Protein AF-X1AHI9-F1 (afdb_monomer_lite)

Radius of gyration: 13.98 Å; chains: 1; bounding box: 30×33×37 Å

pLDDT: mean 90.26, std 9.1, range [53.03, 97.19]

Sequence (86 aa):
MKPIELLHPKQRRPSKAYLVNELRKAVFTWREQSYPGISSTTKRLLQFWFSEDHIVYNEPFEFWFCQREAIETLIYAYEVIKNATS

Structure (mmCIF, N/CA/C/O backbone):
data_AF-X1AHI9-F1
#
_entry.id   AF-X1AHI9-F1
#
loop_
_atom_site.group_PDB
_atom_site.id
_atom_site.type_symbol
_atom_site.label_atom_id
_atom_site.label_alt_id
_atom_site.label_comp_id
_atom_site.label_asym_id
_atom_site.label_entity_id
_atom_site.label_seq_id
_atom_site.pdbx_PDB_ins_code
_atom_site.Cartn_x
_atom_site.Cartn_y
_atom_site.Cartn_z
_atom_site.occupancy
_atom_site.B_iso_or_equiv
_atom_site.auth_seq_id
_atom_site.auth_comp_id
_atom_site.auth_asym_id
_atom_site.auth_atom_id
_atom_site.pdbx_PDB_model_num
ATOM 1 N N . MET A 1 1 ? 0.842 -14.552 -16.218 1.00 59.75 1 MET A N 1
ATOM 2 C CA . MET A 1 1 ? 0.331 -13.665 -15.151 1.00 59.75 1 MET A CA 1
ATOM 3 C C . MET A 1 1 ? 1.360 -12.576 -14.945 1.00 59.75 1 MET A C 1
ATOM 5 O O . MET A 1 1 ? 2.510 -12.932 -14.706 1.00 59.75 1 MET A O 1
ATOM 9 N N . LYS A 1 2 ? 1.000 -11.298 -15.091 1.00 66.00 2 LYS A N 1
ATOM 10 C CA . LYS A 1 2 ? 1.940 -10.223 -14.769 1.00 66.00 2 LYS A CA 1
ATOM 11 C C . LYS A 1 2 ? 1.995 -10.091 -13.243 1.00 66.00 2 LYS A C 1
ATOM 13 O O . LYS A 1 2 ? 0.942 -9.929 -12.628 1.00 66.00 2 LYS A O 1
ATOM 18 N N . PRO A 1 3 ? 3.168 -10.203 -12.599 1.00 62.34 3 PRO A N 1
ATOM 19 C CA . PRO A 1 3 ? 3.258 -10.171 -11.139 1.00 62.34 3 PRO A CA 1
ATOM 20 C C . PRO A 1 3 ? 2.681 -8.899 -10.511 1.00 62.34 3 PRO A C 1
ATOM 22 O O . PRO A 1 3 ? 2.247 -8.943 -9.367 1.00 62.34 3 PRO A O 1
ATOM 25 N N . ILE A 1 4 ? 2.635 -7.802 -11.268 1.00 68.94 4 ILE A N 1
ATOM 26 C CA . ILE A 1 4 ? 2.044 -6.512 -10.892 1.00 68.94 4 ILE A CA 1
ATOM 27 C C . ILE A 1 4 ? 0.517 -6.562 -10.669 1.00 68.94 4 ILE A C 1
ATOM 29 O O . ILE A 1 4 ? -0.025 -5.736 -9.942 1.00 68.94 4 ILE A O 1
ATOM 33 N N . GLU A 1 5 ? -0.182 -7.557 -11.228 1.00 73.31 5 GLU A N 1
ATOM 34 C CA . GLU A 1 5 ? -1.654 -7.645 -11.234 1.00 73.31 5 GLU A CA 1
ATOM 35 C C . GLU A 1 5 ? -2.230 -8.464 -10.064 1.00 73.31 5 GLU A C 1
ATOM 37 O O . GLU A 1 5 ? -3.449 -8.553 -9.910 1.00 73.31 5 GLU A O 1
ATOM 42 N N . LEU A 1 6 ? -1.384 -9.048 -9.203 1.00 80.81 6 LEU A N 1
ATOM 43 C CA . LEU A 1 6 ? -1.780 -9.886 -8.055 1.00 80.81 6 LEU A CA 1
ATOM 44 C C . LEU A 1 6 ? -2.337 -9.089 -6.857 1.00 80.81 6 LEU A C 1
ATOM 46 O O . LEU A 1 6 ? -2.067 -9.369 -5.685 1.00 80.81 6 LEU A O 1
ATOM 50 N N . LEU A 1 7 ? -3.126 -8.065 -7.148 1.00 80.62 7 LEU A N 1
ATOM 51 C CA . LEU A 1 7 ? -3.626 -7.106 -6.176 1.00 80.62 7 LEU A CA 1
ATOM 52 C C . LEU A 1 7 ? -4.958 -7.532 -5.548 1.00 80.62 7 LEU A C 1
ATOM 54 O O . LEU A 1 7 ? -5.299 -7.045 -4.465 1.00 80.62 7 LEU A O 1
ATOM 58 N N . HIS A 1 8 ? -5.691 -8.457 -6.175 1.00 89.25 8 HIS A N 1
ATOM 59 C CA . HIS A 1 8 ? -6.983 -8.913 -5.676 1.00 89.25 8 HIS A CA 1
ATOM 60 C C . HIS A 1 8 ? -6.802 -9.985 -4.578 1.00 89.25 8 HIS A C 1
ATOM 62 O O . HIS A 1 8 ? -6.211 -11.040 -4.831 1.00 89.25 8 HIS A O 1
ATOM 68 N N . PRO A 1 9 ? -7.357 -9.815 -3.358 1.00 89.25 9 PRO A N 1
ATOM 69 C CA . PRO A 1 9 ? -7.151 -10.754 -2.248 1.00 89.25 9 PRO A CA 1
ATOM 70 C C . PRO A 1 9 ? -7.495 -12.220 -2.558 1.00 89.25 9 PRO A C 1
ATOM 72 O O . PRO A 1 9 ? -6.788 -13.110 -2.096 1.00 89.25 9 PRO A O 1
ATOM 75 N N . LYS A 1 10 ? -8.528 -12.482 -3.379 1.00 88.62 10 LYS A N 1
ATOM 76 C CA . LYS A 1 10 ? -8.921 -13.849 -3.800 1.00 88.62 10 LYS A CA 1
ATOM 77 C C . LYS A 1 10 ? -7.847 -14.604 -4.594 1.00 88.62 10 LYS A C 1
ATOM 79 O O . LYS A 1 10 ? -7.884 -15.825 -4.621 1.00 88.62 10 LYS A O 1
ATOM 84 N N . GLN A 1 11 ? -6.909 -13.905 -5.233 1.00 89.25 11 GLN A N 1
ATOM 85 C CA . GLN A 1 11 ? -5.817 -14.539 -5.981 1.00 89.25 11 GLN A CA 1
ATOM 86 C C . GLN A 1 11 ? -4.702 -15.049 -5.055 1.00 89.25 11 GLN A C 1
ATOM 88 O O . GLN A 1 11 ? -3.764 -15.699 -5.511 1.00 89.25 11 GLN A O 1
ATOM 93 N N . ARG A 1 12 ? -4.768 -14.741 -3.753 1.00 86.75 12 ARG A N 1
ATOM 94 C CA . ARG A 1 12 ? -3.700 -15.022 -2.796 1.00 86.75 12 ARG A CA 1
ATOM 95 C C . ARG A 1 12 ? -4.076 -16.132 -1.838 1.00 86.75 12 ARG A C 1
ATOM 97 O O . ARG A 1 12 ? -5.232 -16.306 -1.461 1.00 86.75 12 ARG A O 1
ATOM 104 N N . ARG A 1 13 ? -3.048 -16.837 -1.365 1.00 90.56 13 ARG A N 1
ATOM 105 C CA . ARG A 1 13 ? -3.198 -17.819 -0.295 1.00 90.56 13 ARG A CA 1
ATOM 106 C C . ARG A 1 13 ? -3.740 -17.131 0.973 1.00 90.56 13 ARG A C 1
ATOM 108 O O . ARG A 1 13 ? -3.137 -16.144 1.427 1.00 90.56 13 ARG A O 1
ATOM 115 N N . PRO A 1 14 ? -4.829 -17.648 1.570 1.00 91.81 14 PRO A N 1
ATOM 116 C CA . PRO A 1 14 ? -5.330 -17.157 2.845 1.00 91.81 14 PRO A CA 1
ATOM 117 C C . PRO A 1 14 ? -4.258 -17.249 3.929 1.00 91.81 14 PRO A C 1
ATOM 119 O O . PRO A 1 14 ? -3.541 -18.248 4.037 1.00 91.81 14 PRO A O 1
ATOM 122 N N . SER A 1 15 ? -4.142 -16.196 4.732 1.00 92.56 15 SER A N 1
ATOM 123 C CA . SER A 1 15 ? -3.284 -16.208 5.912 1.00 92.56 15 SER A CA 1
ATOM 124 C C . SER A 1 15 ? -3.993 -16.899 7.075 1.00 92.56 15 SER A C 1
ATOM 126 O O . SER A 1 15 ? -5.213 -16.807 7.198 1.00 92.56 15 SER A O 1
ATOM 128 N N . LYS A 1 16 ? -3.221 -17.552 7.950 1.00 94.69 16 LYS A N 1
ATOM 129 C CA . LYS A 1 16 ? -3.715 -18.066 9.239 1.00 94.69 16 LYS A CA 1
ATOM 130 C C . LYS A 1 16 ? -3.846 -16.963 10.296 1.00 94.69 16 LYS A C 1
ATOM 132 O O . LYS A 1 16 ? -4.493 -17.173 11.313 1.00 94.69 16 LYS A O 1
ATOM 137 N N . ALA A 1 17 ? -3.213 -15.810 10.076 1.00 93.81 17 ALA A N 1
ATOM 138 C CA . ALA A 1 17 ? -3.292 -14.686 10.996 1.00 93.81 17 ALA A CA 1
ATOM 139 C C . ALA A 1 17 ? -4.675 -14.026 10.918 1.00 93.81 17 ALA A C 1
ATOM 141 O O . ALA A 1 17 ? -5.135 -13.682 9.827 1.00 93.81 17 ALA A O 1
ATOM 142 N N . TYR A 1 18 ? -5.288 -13.822 12.086 1.00 89.88 18 TYR A N 1
ATOM 143 C CA . TYR A 1 18 ? -6.676 -13.382 12.252 1.00 89.88 18 TYR A CA 1
ATOM 144 C C . TYR A 1 18 ? -7.038 -12.153 11.398 1.00 89.88 18 TYR A C 1
ATOM 146 O O . TYR A 1 18 ? -7.983 -12.199 10.618 1.00 89.88 18 TYR A O 1
ATOM 154 N N . LEU A 1 19 ? -6.241 -11.082 11.472 1.00 92.81 19 LEU A N 1
ATOM 155 C CA . LEU A 1 19 ? -6.560 -9.809 10.810 1.00 92.81 19 LEU A CA 1
ATOM 156 C C . LEU A 1 19 ? -6.110 -9.720 9.352 1.00 92.81 19 LEU A C 1
ATOM 158 O O . LEU A 1 19 ? -6.584 -8.857 8.620 1.00 92.81 19 LEU A O 1
ATOM 162 N N . VAL A 1 20 ? -5.194 -10.580 8.902 1.00 93.56 20 VAL A N 1
ATOM 163 C CA . VAL A 1 20 ? -4.523 -10.372 7.609 1.00 93.56 20 VAL A CA 1
ATOM 164 C C . VAL A 1 20 ? -5.507 -10.465 6.445 1.00 93.56 20 VAL A C 1
ATOM 166 O O . VAL A 1 20 ? -5.436 -9.659 5.523 1.00 93.56 20 VAL A O 1
ATOM 169 N N . ASN A 1 21 ? -6.439 -11.418 6.468 1.00 93.81 21 ASN A N 1
ATOM 170 C CA . ASN A 1 21 ? -7.382 -11.583 5.359 1.00 93.81 21 ASN A CA 1
ATOM 171 C C . ASN A 1 21 ? -8.379 -10.420 5.267 1.00 93.81 21 ASN A C 1
ATOM 173 O O . ASN A 1 21 ? -8.691 -9.988 4.159 1.00 93.81 21 ASN A O 1
ATOM 177 N N . GLU A 1 22 ? -8.829 -9.888 6.404 1.00 94.31 22 GLU A N 1
ATOM 178 C CA . GLU A 1 22 ? -9.735 -8.735 6.433 1.00 94.31 22 GLU A CA 1
ATOM 179 C C . GLU A 1 22 ? -9.010 -7.438 6.070 1.00 94.31 22 GLU A C 1
ATOM 181 O O . GLU A 1 22 ? -9.504 -6.676 5.242 1.00 94.31 22 GLU A O 1
ATOM 186 N N . LEU A 1 23 ? -7.786 -7.234 6.568 1.00 94.62 23 LEU A N 1
ATOM 187 C CA . LEU A 1 23 ? -6.972 -6.068 6.219 1.00 94.62 23 LEU A CA 1
ATOM 188 C C . LEU A 1 23 ? -6.708 -5.997 4.711 1.00 94.62 23 LEU A C 1
ATOM 190 O O . LEU A 1 23 ? -6.848 -4.945 4.099 1.00 94.62 23 LEU A O 1
ATOM 194 N N . ARG A 1 24 ? -6.411 -7.137 4.082 1.00 95.19 24 ARG A N 1
ATOM 195 C CA . ARG A 1 24 ? -6.244 -7.236 2.626 1.00 95.19 24 ARG A CA 1
ATOM 196 C C . ARG A 1 24 ? -7.492 -6.800 1.856 1.00 95.19 24 ARG A C 1
ATOM 198 O O . ARG A 1 24 ? -7.365 -6.150 0.823 1.00 95.19 24 ARG A O 1
ATOM 205 N N . LYS A 1 25 ? -8.690 -7.162 2.331 1.00 95.50 25 LYS A N 1
ATOM 206 C CA . LYS A 1 25 ? -9.961 -6.730 1.722 1.00 95.50 25 LYS A CA 1
ATOM 207 C C . LYS A 1 25 ? -10.196 -5.234 1.922 1.00 95.50 25 LYS A C 1
ATOM 209 O O . LYS A 1 25 ? -10.628 -4.567 0.984 1.00 95.50 25 LYS A O 1
ATOM 214 N N . ALA A 1 26 ? -9.892 -4.718 3.111 1.00 96.00 26 ALA A N 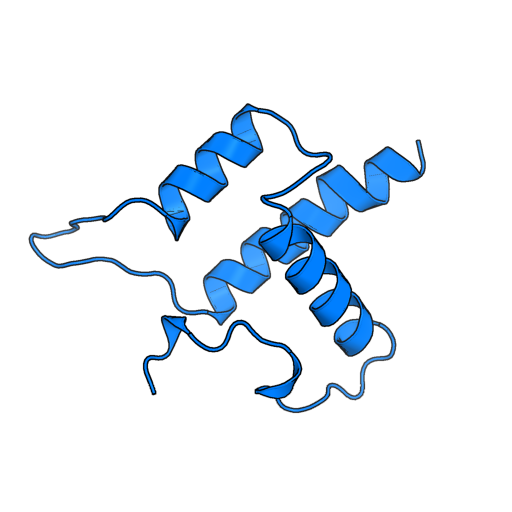1
ATOM 215 C CA . ALA A 1 26 ? -10.038 -3.306 3.440 1.00 96.00 26 ALA A CA 1
ATOM 216 C C . ALA A 1 26 ? -9.123 -2.432 2.571 1.00 96.00 26 ALA A C 1
ATOM 218 O O . ALA A 1 26 ? -9.612 -1.536 1.890 1.00 96.00 26 ALA A O 1
ATOM 219 N N . VAL A 1 27 ? -7.828 -2.761 2.501 1.00 96.44 27 VAL A N 1
ATOM 220 C CA . VAL A 1 27 ? -6.845 -2.055 1.660 1.00 96.44 27 VAL A CA 1
ATOM 221 C C . VAL A 1 27 ? -7.218 -2.147 0.180 1.00 96.44 27 VAL A C 1
ATOM 223 O O . VAL A 1 27 ? -7.158 -1.145 -0.526 1.00 96.44 27 VAL A O 1
ATOM 226 N N . PHE A 1 28 ? -7.663 -3.317 -0.293 1.00 95.69 28 PHE A N 1
ATOM 227 C CA . PHE A 1 28 ? -8.141 -3.473 -1.670 1.00 95.69 28 PHE A CA 1
ATOM 228 C C . PHE A 1 28 ? -9.331 -2.550 -1.972 1.00 95.69 28 PHE A C 1
ATOM 230 O O . PHE A 1 28 ? -9.296 -1.809 -2.946 1.00 95.69 28 PHE A O 1
ATOM 237 N N . THR A 1 29 ? -10.353 -2.545 -1.115 1.00 96.00 29 THR A N 1
ATOM 238 C CA . THR A 1 29 ? -11.547 -1.697 -1.292 1.00 96.00 29 THR A CA 1
ATOM 239 C C . THR A 1 29 ? -11.188 -0.211 -1.246 1.00 96.00 29 THR A C 1
ATOM 241 O O . THR A 1 29 ? -11.666 0.578 -2.054 1.00 96.00 29 THR A O 1
ATOM 244 N N . TRP A 1 30 ? -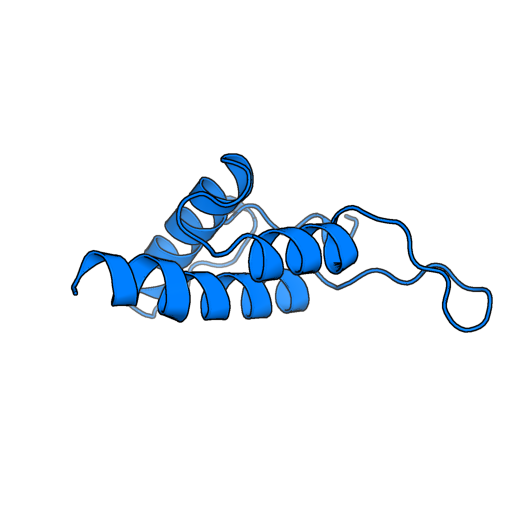10.304 0.165 -0.324 1.00 96.50 30 TRP A N 1
ATOM 245 C CA . TRP A 1 30 ? -9.797 1.524 -0.179 1.00 96.50 30 TRP A CA 1
ATOM 246 C C . TRP A 1 30 ? -9.028 2.003 -1.424 1.00 96.50 30 TRP A C 1
ATOM 248 O O . TRP A 1 30 ? -9.207 3.140 -1.865 1.00 96.50 30 TRP A O 1
ATOM 258 N N . ARG A 1 31 ? -8.231 1.121 -2.038 1.00 95.38 31 ARG A N 1
ATOM 259 C CA . ARG A 1 31 ? -7.542 1.380 -3.309 1.00 95.38 31 ARG A CA 1
ATOM 260 C C . ARG A 1 31 ? -8.529 1.611 -4.456 1.00 95.38 31 ARG A C 1
ATOM 262 O O . ARG A 1 31 ? -8.384 2.596 -5.174 1.00 95.38 31 ARG A O 1
ATOM 269 N N . GLU A 1 32 ? -9.540 0.754 -4.601 1.00 94.94 32 GLU A N 1
ATOM 270 C CA . GLU A 1 32 ? -10.567 0.877 -5.654 1.00 94.94 32 GLU A CA 1
ATOM 271 C C . GLU A 1 32 ? -11.342 2.202 -5.558 1.00 94.94 32 GLU A C 1
ATOM 273 O O . GLU A 1 32 ? -11.771 2.769 -6.559 1.00 94.94 32 GLU A O 1
ATOM 278 N N . GLN A 1 33 ? -11.466 2.751 -4.349 1.00 95.50 33 GLN A N 1
ATOM 279 C CA . GLN A 1 33 ? -12.089 4.051 -4.089 1.00 95.50 33 GLN A CA 1
ATOM 280 C C . GLN A 1 33 ? -11.147 5.247 -4.318 1.00 95.50 33 GLN A C 1
ATOM 282 O O . GLN A 1 33 ? -11.480 6.375 -3.956 1.00 95.50 33 GLN A O 1
ATOM 287 N N . SER A 1 34 ? -9.974 5.034 -4.923 1.00 94.00 34 SER A N 1
ATOM 288 C CA . SER A 1 34 ? -8.968 6.076 -5.173 1.00 94.00 34 SER A CA 1
ATOM 289 C C . SER A 1 34 ? -8.445 6.754 -3.897 1.00 94.00 34 SER A C 1
ATOM 291 O O . SER A 1 34 ? -8.214 7.970 -3.876 1.00 94.00 34 SER A O 1
ATOM 293 N N . TYR A 1 35 ? -8.232 5.947 -2.852 1.00 96.06 35 TYR A N 1
ATOM 294 C CA . TYR A 1 35 ? -7.581 6.319 -1.594 1.00 96.06 35 TYR A CA 1
ATOM 295 C C . TYR A 1 35 ? -8.283 7.466 -0.828 1.00 96.06 35 TYR A C 1
ATOM 297 O O . TYR A 1 35 ? -7.730 8.562 -0.703 1.00 96.06 35 TYR A O 1
ATOM 305 N N . PRO A 1 36 ? -9.512 7.270 -0.313 1.00 95.56 36 PRO A N 1
ATOM 306 C CA . PRO A 1 36 ? -10.167 8.257 0.550 1.00 95.56 36 PRO A CA 1
ATOM 307 C C . PRO A 1 36 ? -9.498 8.352 1.934 1.00 95.56 36 PRO A C 1
ATOM 309 O O . PRO A 1 36 ? -8.923 7.383 2.424 1.00 95.56 36 PRO A O 1
ATOM 312 N N . GLY A 1 37 ? -9.608 9.508 2.597 1.00 93.69 37 GLY A N 1
ATOM 313 C CA . GLY A 1 37 ? -9.182 9.669 3.997 1.00 93.69 37 GLY A CA 1
ATOM 314 C C . GLY A 1 37 ? -7.671 9.790 4.234 1.00 93.69 37 GLY A C 1
ATOM 315 O O . GLY A 1 37 ? -7.231 9.609 5.362 1.00 93.69 37 GLY A O 1
ATOM 316 N N . ILE A 1 38 ? -6.886 10.099 3.199 1.00 96.81 38 ILE A N 1
ATOM 317 C CA . ILE A 1 38 ? -5.449 10.403 3.309 1.00 96.81 38 ILE A CA 1
ATOM 318 C C . ILE A 1 38 ? -5.149 11.849 2.926 1.00 96.81 38 ILE A C 1
ATOM 320 O O . ILE A 1 38 ? -5.957 12.516 2.273 1.00 96.81 38 ILE A O 1
ATOM 324 N N . SER A 1 39 ? -3.962 12.324 3.297 1.00 95.81 39 SER A N 1
ATOM 325 C CA . SER A 1 39 ? -3.485 13.648 2.907 1.00 95.81 39 SER A CA 1
ATOM 326 C C . SER A 1 39 ? -3.315 13.787 1.385 1.00 95.81 39 SER A C 1
ATOM 328 O O . SER A 1 39 ? -3.080 12.815 0.658 1.00 95.81 39 SER A O 1
ATOM 330 N N . SER A 1 40 ? -3.389 15.025 0.886 1.00 95.94 40 SER A N 1
ATOM 331 C CA . SER A 1 40 ? -3.140 15.332 -0.530 1.00 95.94 40 SER A CA 1
ATOM 332 C C . 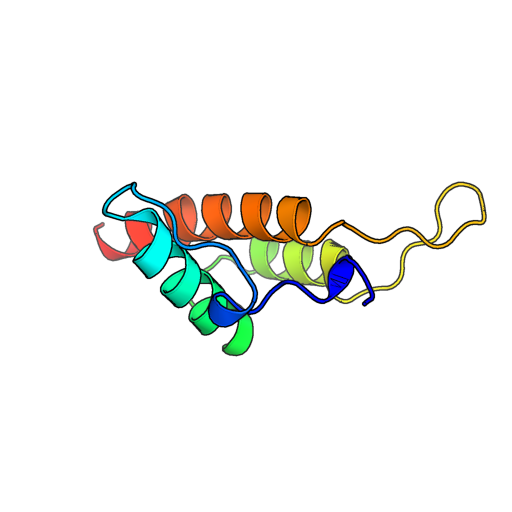SER A 1 40 ? -1.731 14.922 -0.969 1.00 95.94 40 SER A C 1
ATOM 334 O O . SER A 1 40 ? -1.560 14.391 -2.067 1.00 95.94 40 SER A O 1
ATOM 336 N N . THR A 1 41 ? -0.737 15.099 -0.095 1.00 97.12 41 THR A N 1
ATOM 337 C CA . THR A 1 41 ? 0.651 14.682 -0.325 1.00 97.12 41 THR A CA 1
ATOM 338 C C . THR A 1 41 ? 0.757 13.171 -0.503 1.00 97.12 41 THR A C 1
ATOM 340 O O . THR A 1 41 ? 1.321 12.707 -1.493 1.00 97.12 41 THR A O 1
ATOM 343 N N . THR A 1 42 ? 0.166 12.389 0.402 1.00 97.00 42 THR A N 1
ATOM 344 C CA . THR A 1 42 ? 0.177 10.921 0.317 1.00 97.00 42 THR A CA 1
ATOM 345 C C . THR A 1 42 ? -0.545 10.437 -0.935 1.00 97.00 42 THR A C 1
ATOM 347 O O . THR A 1 42 ? -0.046 9.559 -1.639 1.00 97.00 42 THR A O 1
ATOM 350 N N . LYS A 1 43 ? -1.678 11.062 -1.284 1.00 96.44 43 LYS A N 1
ATOM 351 C CA . LYS A 1 43 ? -2.406 10.740 -2.516 1.00 96.44 43 LYS A CA 1
ATOM 352 C C . LYS A 1 43 ? -1.552 10.990 -3.761 1.00 96.44 43 LYS A C 1
ATOM 354 O O . LYS A 1 43 ? -1.509 10.137 -4.645 1.00 96.44 43 LYS A O 1
ATOM 359 N N . ARG A 1 44 ? -0.829 12.115 -3.809 1.00 96.69 44 ARG A N 1
ATOM 360 C CA . ARG A 1 44 ? 0.090 12.450 -4.907 1.00 96.69 44 ARG A CA 1
ATOM 361 C C . ARG A 1 44 ? 1.239 11.447 -5.027 1.00 96.69 44 ARG A C 1
ATOM 363 O O . ARG A 1 44 ? 1.591 11.093 -6.150 1.00 96.69 44 ARG A O 1
ATOM 370 N N . LEU A 1 45 ? 1.798 10.985 -3.905 1.00 96.38 45 LEU A N 1
ATOM 371 C CA . LEU A 1 45 ? 2.865 9.975 -3.882 1.00 96.38 45 LEU A CA 1
ATOM 372 C C . LEU A 1 45 ? 2.379 8.611 -4.386 1.00 96.38 45 LEU A C 1
ATOM 374 O O . LEU A 1 45 ? 3.049 7.991 -5.204 1.00 96.38 45 LEU A O 1
ATOM 378 N N . LEU A 1 46 ? 1.192 8.167 -3.962 1.00 95.69 46 LEU A N 1
ATOM 379 C CA . LEU A 1 46 ? 0.588 6.923 -4.454 1.00 95.69 46 LEU A CA 1
ATOM 380 C C . LEU A 1 46 ? 0.311 6.967 -5.963 1.00 95.69 46 LEU A C 1
ATOM 382 O O . LEU A 1 46 ? 0.517 5.972 -6.655 1.00 95.69 46 LEU A O 1
ATOM 386 N N . GLN A 1 47 ? -0.145 8.115 -6.472 1.00 94.50 47 GLN A N 1
ATOM 387 C CA . GLN A 1 47 ? -0.321 8.333 -7.910 1.00 94.50 47 GLN A CA 1
ATOM 388 C C . GLN A 1 47 ? 1.013 8.274 -8.650 1.00 94.50 47 GLN A C 1
ATOM 390 O O . GLN A 1 47 ? 1.108 7.555 -9.639 1.00 94.50 47 GLN A O 1
ATOM 395 N N . PHE A 1 48 ? 2.032 8.968 -8.129 1.00 93.69 48 PHE A N 1
ATOM 396 C CA . PHE A 1 48 ? 3.376 8.950 -8.694 1.00 93.69 48 PHE A CA 1
ATOM 397 C C . PHE A 1 48 ? 3.886 7.513 -8.804 1.00 93.69 48 PHE A C 1
ATOM 399 O O . PHE A 1 48 ? 4.153 7.067 -9.903 1.00 93.69 48 PHE A O 1
ATOM 406 N N . TRP A 1 49 ? 3.918 6.754 -7.705 1.00 92.56 49 TRP A N 1
ATOM 407 C CA . TRP A 1 49 ? 4.528 5.421 -7.690 1.00 92.56 49 TRP A CA 1
ATOM 408 C C . TRP A 1 49 ? 3.775 4.338 -8.467 1.00 92.56 49 TRP A C 1
ATOM 410 O O . TRP A 1 49 ? 4.402 3.381 -8.915 1.00 92.56 49 TRP A O 1
ATOM 420 N N . PHE A 1 50 ? 2.440 4.402 -8.539 1.00 91.56 50 PHE A N 1
ATOM 421 C CA . PHE A 1 50 ? 1.635 3.258 -8.997 1.00 91.56 50 PHE A CA 1
ATOM 422 C C . PHE A 1 50 ? 0.718 3.541 -10.186 1.00 91.56 50 PHE A C 1
ATOM 424 O O . PHE A 1 50 ? 0.027 2.621 -10.625 1.00 91.56 50 PHE A O 1
ATOM 431 N N . SER A 1 5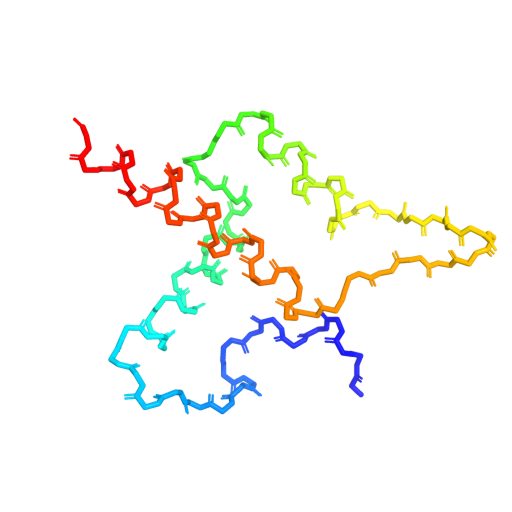1 ? 0.631 4.791 -10.646 1.00 89.38 51 SER A N 1
ATOM 432 C CA . SER A 1 51 ? -0.225 5.183 -11.780 1.00 89.38 51 SER A CA 1
ATOM 433 C C . SER A 1 51 ? 0.544 5.869 -12.907 1.00 89.38 51 SER A C 1
ATOM 435 O O . SER A 1 51 ? 0.027 5.932 -14.017 1.00 89.38 51 SER A O 1
ATOM 437 N N . GLU A 1 52 ? 1.733 6.404 -12.629 1.00 91.38 52 GLU A N 1
ATOM 438 C CA . GLU A 1 52 ? 2.604 7.014 -13.631 1.00 91.38 52 GLU A CA 1
ATOM 439 C C . GLU A 1 52 ? 3.676 6.018 -14.079 1.00 91.38 52 GLU A C 1
ATOM 441 O O . GLU A 1 52 ? 4.155 5.203 -13.290 1.00 91.38 52 GLU A O 1
ATOM 446 N N . ASP A 1 53 ? 4.069 6.109 -15.348 1.00 88.25 53 ASP A N 1
ATOM 447 C CA . ASP A 1 53 ? 5.159 5.305 -15.886 1.00 88.25 53 ASP A CA 1
ATOM 448 C C . ASP A 1 53 ? 6.510 5.833 -15.387 1.00 88.25 53 ASP A C 1
ATOM 450 O O . ASP A 1 53 ? 6.758 7.043 -15.309 1.00 88.25 53 ASP A O 1
ATOM 454 N N . HIS A 1 54 ? 7.420 4.915 -15.075 1.00 89.62 54 HIS A N 1
ATOM 455 C CA . HIS A 1 54 ? 8.762 5.243 -14.617 1.00 89.62 54 HIS A CA 1
ATOM 456 C C . HIS A 1 54 ? 9.808 4.610 -15.525 1.00 89.62 54 HIS A C 1
ATOM 458 O O . HIS A 1 54 ? 9.731 3.427 -15.841 1.00 89.62 54 HIS A O 1
ATOM 464 N N . ILE A 1 55 ? 10.814 5.397 -15.908 1.00 91.06 55 ILE A N 1
ATOM 465 C CA . ILE A 1 55 ? 11.987 4.918 -16.641 1.00 91.06 55 ILE A CA 1
ATOM 466 C C . ILE A 1 55 ? 13.206 5.125 -15.749 1.00 91.06 55 ILE A C 1
ATOM 468 O O . ILE A 1 55 ? 13.532 6.253 -15.377 1.00 91.06 55 ILE A O 1
ATOM 472 N N . VAL A 1 56 ? 13.886 4.035 -15.408 1.00 89.56 56 VAL A N 1
ATOM 473 C CA . VAL A 1 56 ? 15.091 4.038 -14.574 1.00 89.56 56 VAL A CA 1
ATOM 474 C C . VAL A 1 56 ? 16.172 3.274 -15.326 1.00 89.56 56 VAL A C 1
ATOM 476 O O . VAL A 1 56 ? 15.939 2.164 -15.785 1.00 89.56 56 VAL A O 1
ATOM 479 N N . TYR A 1 57 ? 17.349 3.879 -15.504 1.00 90.31 57 TYR A N 1
ATOM 480 C CA . TYR A 1 57 ? 18.433 3.311 -16.326 1.00 90.31 57 TYR A CA 1
ATOM 481 C C . TYR A 1 57 ? 17.992 2.904 -17.745 1.00 90.31 57 TYR A C 1
ATOM 483 O O . TYR A 1 57 ? 18.475 1.916 -18.287 1.00 90.31 57 TYR A O 1
ATOM 491 N N . ASN A 1 58 ? 17.101 3.699 -18.350 1.00 90.94 58 ASN A N 1
ATOM 492 C CA . ASN A 1 58 ? 16.537 3.471 -19.685 1.00 90.94 58 ASN A CA 1
ATOM 493 C C . ASN A 1 58 ? 15.625 2.230 -19.806 1.00 90.94 58 ASN A C 1
ATOM 495 O O . ASN A 1 58 ? 15.315 1.816 -20.919 1.00 90.94 58 ASN A O 1
ATOM 499 N N . GLU A 1 59 ? 15.161 1.685 -18.678 1.00 90.69 59 GLU A N 1
ATOM 500 C CA . GLU A 1 59 ? 14.238 0.548 -18.607 1.00 90.69 59 GLU A CA 1
ATOM 501 C C . GLU A 1 59 ? 12.944 0.929 -17.862 1.00 90.69 59 GLU A C 1
ATOM 503 O O . GLU A 1 59 ? 13.000 1.731 -16.920 1.00 90.69 59 GLU A O 1
ATOM 508 N N . PRO A 1 60 ? 11.777 0.364 -18.235 1.00 88.94 60 PRO A N 1
ATOM 509 C CA . PRO A 1 60 ? 10.544 0.525 -17.473 1.00 88.94 60 PRO A CA 1
ATOM 510 C C . PRO A 1 60 ? 10.699 -0.020 -16.051 1.00 88.94 60 PRO A C 1
ATOM 512 O O . PRO A 1 60 ? 11.122 -1.159 -15.844 1.00 88.94 60 PRO A O 1
ATOM 515 N N . PHE A 1 61 ? 10.332 0.788 -15.065 1.00 88.81 61 PHE A N 1
ATOM 516 C CA . PHE A 1 61 ? 10.331 0.400 -13.665 1.00 88.81 61 PHE A CA 1
ATOM 517 C C . PHE A 1 61 ? 8.900 0.243 -13.163 1.00 88.81 61 PHE A C 1
ATOM 519 O O . PHE A 1 61 ? 8.109 1.183 -13.193 1.00 88.81 61 PHE A O 1
ATOM 526 N N . GLU A 1 62 ? 8.597 -0.939 -12.634 1.00 87.94 62 GLU A N 1
ATOM 527 C CA . GLU A 1 62 ? 7.305 -1.253 -12.037 1.00 87.94 62 GLU A CA 1
ATOM 528 C C . GLU A 1 62 ? 7.503 -1.919 -10.674 1.00 87.94 62 GLU A C 1
ATOM 530 O O . GLU A 1 62 ? 8.378 -2.771 -10.482 1.00 87.94 62 GLU A O 1
ATOM 535 N N . PHE A 1 63 ? 6.653 -1.562 -9.715 1.00 88.56 63 PHE A N 1
ATOM 536 C CA . PHE A 1 63 ? 6.636 -2.215 -8.412 1.00 88.56 63 PHE A CA 1
ATOM 537 C C . PHE A 1 63 ? 5.970 -3.585 -8.493 1.00 88.56 63 PHE A C 1
ATOM 539 O O . PHE A 1 63 ? 4.882 -3.739 -9.048 1.00 88.56 63 PHE A O 1
ATOM 546 N N . TRP A 1 64 ? 6.551 -4.571 -7.817 1.00 90.31 64 TRP A N 1
ATOM 547 C CA . TRP A 1 64 ? 5.879 -5.847 -7.588 1.00 90.31 64 TRP A CA 1
ATOM 548 C C . TRP A 1 64 ? 4.631 -5.639 -6.722 1.00 90.31 64 TRP A C 1
ATOM 550 O O . TRP A 1 64 ? 4.622 -4.792 -5.824 1.00 90.31 64 TRP A O 1
ATOM 560 N N . PHE A 1 65 ? 3.589 -6.459 -6.918 1.00 90.56 65 PHE A N 1
ATOM 561 C CA . PHE A 1 65 ? 2.322 -6.306 -6.183 1.00 90.56 65 PHE A CA 1
ATOM 562 C C . PHE A 1 65 ? 2.512 -6.253 -4.659 1.00 90.56 65 PHE A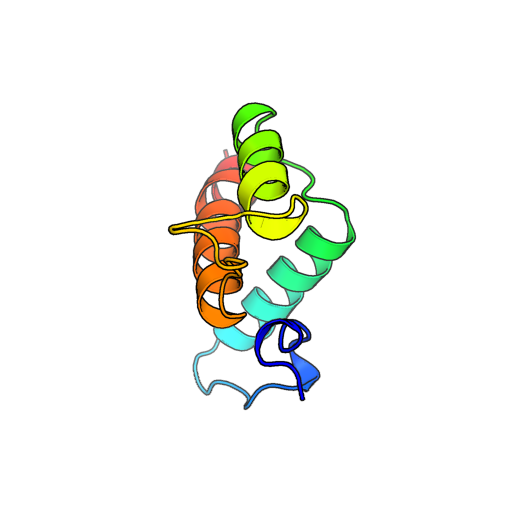 C 1
ATOM 564 O O . PHE A 1 65 ? 1.818 -5.511 -3.968 1.00 90.56 65 PHE A O 1
ATOM 571 N N . CYS A 1 66 ? 3.456 -7.039 -4.130 1.00 91.06 66 CYS A N 1
ATOM 572 C CA . CYS A 1 66 ? 3.721 -7.126 -2.700 1.00 91.06 66 CYS A CA 1
ATOM 573 C C . CYS A 1 66 ? 4.370 -5.850 -2.152 1.00 91.06 66 CYS A C 1
ATOM 575 O O . CYS A 1 66 ? 4.100 -5.486 -1.012 1.00 91.06 66 CYS A O 1
ATOM 577 N N . GLN A 1 67 ? 5.178 -5.154 -2.959 1.00 93.50 67 GLN A N 1
ATOM 578 C CA . GLN A 1 67 ? 5.777 -3.871 -2.588 1.00 93.50 67 GLN A CA 1
ATOM 579 C C . GLN A 1 67 ? 4.695 -2.795 -2.511 1.00 93.50 67 GLN A C 1
ATOM 581 O O . GLN A 1 67 ? 4.583 -2.109 -1.495 1.00 93.50 67 GLN A O 1
ATOM 586 N N . ARG A 1 68 ? 3.848 -2.714 -3.546 1.00 94.38 68 ARG A N 1
ATOM 587 C CA . ARG A 1 68 ? 2.699 -1.803 -3.568 1.00 94.38 68 ARG A CA 1
ATOM 588 C C . ARG A 1 68 ? 1.779 -2.035 -2.376 1.00 94.38 68 ARG A C 1
ATOM 590 O O . ARG A 1 68 ? 1.456 -1.103 -1.649 1.00 94.38 68 ARG A O 1
ATOM 597 N N . GLU A 1 69 ? 1.402 -3.287 -2.141 1.00 93.81 69 GLU A N 1
ATOM 598 C CA . GLU A 1 69 ? 0.520 -3.626 -1.032 1.00 93.81 69 GLU A CA 1
ATOM 599 C C . GLU A 1 69 ? 1.137 -3.311 0.334 1.00 93.81 69 GLU A C 1
ATOM 601 O O . GLU A 1 69 ? 0.424 -2.835 1.216 1.00 93.81 69 GLU A O 1
ATOM 606 N N . ALA A 1 70 ? 2.432 -3.564 0.533 1.00 94.50 70 ALA A N 1
ATOM 607 C CA . ALA A 1 70 ? 3.097 -3.246 1.793 1.00 94.50 70 ALA A CA 1
ATOM 608 C C . ALA A 1 70 ? 3.033 -1.739 2.093 1.00 94.50 70 ALA A C 1
ATOM 610 O O . ALA A 1 70 ? 2.663 -1.353 3.203 1.00 94.50 70 ALA A O 1
ATOM 611 N N . ILE A 1 71 ? 3.325 -0.901 1.091 1.00 96.44 71 ILE A N 1
ATOM 612 C CA . ILE A 1 71 ? 3.263 0.564 1.197 1.00 96.44 71 ILE A CA 1
ATOM 613 C C . ILE A 1 71 ? 1.831 1.024 1.493 1.00 96.44 71 ILE A C 1
ATOM 615 O O . ILE A 1 71 ? 1.596 1.763 2.448 1.00 96.44 71 ILE A O 1
ATOM 619 N N . GLU A 1 72 ? 0.857 0.554 0.719 1.00 96.62 72 GLU A N 1
ATOM 620 C CA . GLU A 1 72 ? -0.549 0.914 0.912 1.00 96.62 72 GLU A CA 1
ATOM 621 C C . GLU A 1 72 ? -1.095 0.451 2.266 1.00 96.62 72 GLU A C 1
ATOM 623 O O . GLU A 1 72 ? -1.854 1.177 2.898 1.00 96.62 72 GLU A O 1
ATOM 628 N N . THR A 1 73 ? -0.692 -0.728 2.747 1.00 96.19 73 THR A N 1
ATOM 629 C CA . THR A 1 73 ? -1.118 -1.248 4.054 1.00 96.19 73 THR A CA 1
ATOM 630 C C . THR A 1 73 ? -0.575 -0.388 5.194 1.00 96.19 73 THR A C 1
ATOM 632 O O . THR A 1 73 ? -1.305 -0.101 6.144 1.00 96.19 73 THR A O 1
ATOM 635 N N . LEU A 1 74 ? 0.685 0.052 5.095 1.00 96.50 74 LEU A N 1
ATOM 636 C CA . LEU A 1 74 ? 1.290 0.968 6.062 1.00 96.50 74 LEU A CA 1
ATOM 637 C C . LEU A 1 74 ? 0.539 2.305 6.101 1.00 96.50 74 LEU A C 1
ATOM 639 O O . LEU A 1 74 ? 0.177 2.773 7.180 1.00 96.50 74 LEU A O 1
ATOM 643 N N . ILE A 1 75 ? 0.268 2.887 4.929 1.00 97.19 75 ILE A N 1
ATOM 644 C CA . ILE A 1 75 ? -0.483 4.143 4.805 1.00 97.19 75 ILE A CA 1
ATOM 645 C C . ILE A 1 75 ? -1.895 3.982 5.366 1.00 97.19 75 ILE A C 1
ATOM 647 O O . ILE A 1 75 ? -2.332 4.805 6.164 1.00 97.19 75 ILE A O 1
ATOM 651 N N . TYR A 1 76 ? -2.598 2.908 5.009 1.00 96.75 76 TYR A N 1
ATOM 652 C CA . TYR A 1 76 ? -3.949 2.644 5.494 1.00 96.75 76 TYR A CA 1
ATOM 653 C C . TYR A 1 76 ? -3.994 2.552 7.025 1.00 96.75 76 TYR A C 1
ATOM 655 O O . TYR A 1 76 ? -4.841 3.170 7.668 1.00 9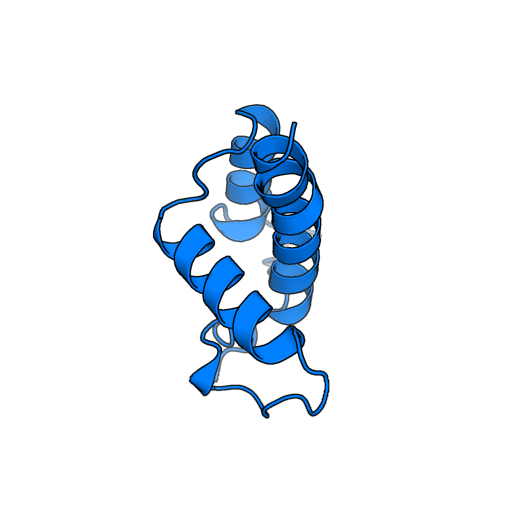6.75 76 TYR A O 1
ATOM 663 N N . ALA A 1 77 ? -3.044 1.839 7.635 1.00 95.50 77 ALA A N 1
ATOM 664 C CA . ALA A 1 77 ? -2.959 1.746 9.089 1.00 95.50 77 ALA A CA 1
ATOM 665 C C . ALA A 1 77 ? -2.683 3.108 9.750 1.00 95.50 77 ALA A C 1
ATOM 667 O O . ALA A 1 77 ? -3.287 3.431 10.775 1.00 95.50 77 ALA A O 1
ATOM 668 N N . TYR A 1 78 ? -1.786 3.908 9.169 1.00 95.19 78 TYR A N 1
ATOM 669 C CA . TYR A 1 78 ? -1.330 5.152 9.784 1.00 95.19 78 TYR A CA 1
ATOM 670 C C . TYR A 1 78 ? -2.256 6.348 9.545 1.00 95.19 78 TYR A C 1
ATOM 672 O O . TYR A 1 78 ? -2.470 7.136 10.459 1.00 95.19 78 TYR A O 1
ATOM 680 N N . GLU A 1 79 ? -2.794 6.509 8.339 1.00 94.69 79 GLU A N 1
ATOM 681 C CA . GLU A 1 79 ? -3.599 7.679 7.980 1.00 94.69 79 GLU A CA 1
ATOM 682 C C . GLU A 1 79 ? -5.101 7.418 8.010 1.00 94.69 79 GLU A C 1
ATOM 684 O O . GLU A 1 79 ? -5.854 8.350 8.267 1.00 94.69 79 GLU A O 1
ATOM 689 N N . VAL A 1 80 ? -5.552 6.181 7.789 1.00 94.88 80 VAL A N 1
ATOM 690 C CA . VAL A 1 80 ? -6.990 5.876 7.760 1.00 94.88 80 VAL A CA 1
ATOM 691 C C . VAL A 1 80 ? -7.447 5.330 9.105 1.00 94.88 80 VAL A C 1
ATOM 693 O O . VAL A 1 80 ? -8.328 5.910 9.730 1.00 94.88 80 VAL A O 1
ATOM 696 N N . ILE A 1 81 ? -6.833 4.247 9.593 1.00 93.44 81 ILE A N 1
ATOM 697 C CA . ILE A 1 81 ? -7.269 3.610 10.846 1.00 93.44 81 ILE A CA 1
ATOM 698 C C . ILE A 1 81 ? -6.992 4.520 12.046 1.00 93.44 81 ILE A C 1
ATOM 700 O O . ILE A 1 81 ? -7.911 4.835 12.796 1.00 93.44 81 ILE A O 1
ATOM 704 N N . LYS A 1 82 ? -5.741 4.966 12.224 1.00 90.50 82 LYS A N 1
ATOM 705 C CA . LYS A 1 82 ? -5.345 5.777 13.387 1.00 90.50 82 LYS A CA 1
ATOM 706 C C . LYS A 1 82 ? -6.118 7.101 13.474 1.00 90.50 82 LYS A C 1
ATOM 708 O O . LYS A 1 82 ? -6.550 7.478 14.564 1.00 90.50 82 LYS A O 1
ATOM 713 N N . ASN A 1 83 ? -6.316 7.786 12.345 1.00 83.62 83 ASN A N 1
ATOM 714 C CA . ASN A 1 83 ? -7.014 9.075 12.323 1.00 83.62 83 ASN A CA 1
ATOM 715 C C . ASN A 1 83 ? -8.540 8.932 12.423 1.00 83.62 83 ASN A C 1
ATOM 717 O O . ASN A 1 83 ? -9.188 9.866 12.867 1.00 83.62 83 ASN A O 1
ATOM 721 N N . ALA A 1 84 ? -9.122 7.783 12.058 1.00 74.38 84 ALA A N 1
ATOM 722 C CA . ALA A 1 84 ? -10.547 7.518 12.287 1.00 74.38 84 ALA A CA 1
ATOM 723 C C . ALA A 1 84 ? -10.887 7.293 13.773 1.00 74.38 84 ALA A C 1
ATOM 725 O O . ALA A 1 84 ? -12.046 7.397 14.163 1.00 74.38 84 ALA A O 1
ATOM 726 N N . THR A 1 85 ? -9.888 6.954 14.591 1.00 60.22 85 THR A N 1
ATOM 727 C CA . THR A 1 85 ? -10.023 6.735 16.041 1.00 60.22 85 THR A CA 1
ATOM 728 C C . THR A 1 85 ? -9.595 7.925 16.905 1.00 60.22 85 THR A C 1
ATOM 730 O O . THR A 1 85 ? -9.620 7.799 18.128 1.00 60.22 85 THR A O 1
ATOM 733 N N . SER A 1 86 ? -9.167 9.037 16.296 1.00 53.03 86 SER A N 1
ATOM 734 C CA . SER A 1 86 ? -8.766 10.276 16.989 1.00 53.03 86 SER A CA 1
ATOM 735 C C . SER A 1 86 ? -9.883 11.311 16.930 1.00 53.03 86 SER A C 1
ATOM 737 O O . SER A 1 86 ? -10.078 12.005 17.949 1.00 53.03 86 SER A O 1
#

Foldseek 3Di:
DPQQPCLQLVSDDDDPDPCPSVLSVVLSVCVVVQNPQADPVVSVVLCVQAVDWDADPNDTDHDGSVRNSVVSSVRCVPRPVVVVVD

Organism: NCBI:txid412755

Secondary structure (DSSP, 8-state):
--GGGTTSGGGSPPPSSTTHHHHHHHHHHHHHTT-TTS-HHHHHHHHHHHHS-EEETTEEE---HHHHHHHHHHHIIIIIIHHHT-